Protein AF-A0A3D3DJQ2-F1 (afdb_monomer)

Mean predicted aligned error: 5.31 Å

Sequence (78 aa):
NVSIHLAVSEEGSEATDAVGDLPLHQGFVHEVAERLGDGMFENRLAFLGGPPAMLTGSLALLLGAGLPVTDIRYDRFG

Foldseek 3Di:
DDADEAEDEPPDDPDDCDDVPHGYHYDAPLVVQPVVDQPPLPPAQEEEEDEPVNCVSNVVSCVVSVNDPVSYHYDHPD

pLDDT: mean 86.3, std 11.3, range [54.31, 97.12]

Radius of gyration: 13.35 Å; Cα contacts (8 Å, |Δi|>4): 86; chains: 1; bounding box: 30×31×32 Å

Nearest PDB structures (foldseek):
  7c3a-assembly2_B  TM=7.818E-01  e=5.478E-04  Janthinobacterium sp. J3
  7qu0-assembly1_A  TM=8.816E-01  e=1.2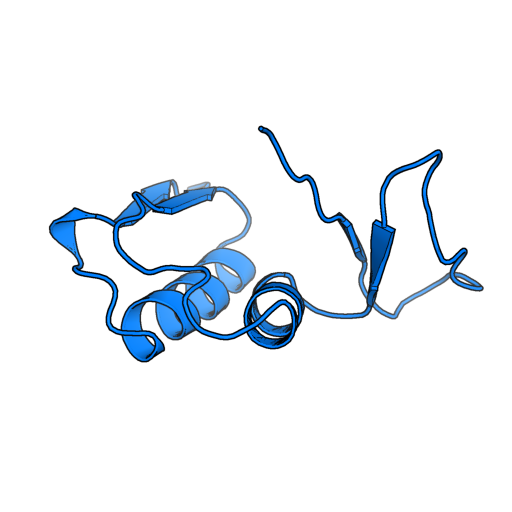84E-02  Klebsiella pneumoniae
  7c3a-assembly3_C  TM=7.878E-01  e=7.505E-03  Janthinobacterium sp. J3
  8a1v-assembly1_F  TM=8.574E-01  e=2.054E-02  Vibrio cholerae
  6nfe-assembly1_B  TM=3.554E-01  e=2.756E+00  Legionella pneumophila

Solvent-accessible surface area (backbone atoms only — not comparable to full-atom values): 4996 Å² total; per-residue (Å²): 140,86,89,70,78,44,60,40,67,81,85,81,66,89,76,61,69,43,63,83,94,35,50,45,39,76,37,54,63,44,63,45,54,60,72,77,38,89,68,73,61,63,100,50,76,46,79,46,75,49,56,69,72,57,50,52,49,38,50,52,49,43,50,73,72,64,46,56,70,92,37,54,45,75,50,67,83,125

Structure (mmCIF, N/CA/C/O backbone):
data_AF-A0A3D3DJQ2-F1
#
_entry.id   AF-A0A3D3DJQ2-F1
#
loop_
_atom_site.group_PDB
_atom_site.id
_atom_site.type_symbol
_atom_site.label_atom_id
_atom_site.label_alt_id
_atom_site.label_comp_id
_atom_site.label_asym_id
_atom_site.label_entity_id
_atom_site.label_seq_id
_atom_site.pdbx_PDB_ins_code
_atom_site.Cartn_x
_atom_site.Cartn_y
_atom_site.Cartn_z
_atom_site.occupancy
_atom_site.B_iso_or_equiv
_atom_site.auth_seq_id
_atom_site.auth_comp_id
_atom_site.auth_asym_id
_atom_site.auth_atom_id
_atom_site.pdbx_PDB_model_num
ATOM 1 N N . ASN A 1 1 ? -17.304 4.201 -5.651 1.00 71.88 1 ASN A N 1
ATOM 2 C CA . ASN A 1 1 ? -16.267 5.131 -6.132 1.00 71.88 1 ASN A CA 1
ATOM 3 C C . ASN A 1 1 ? -14.968 4.345 -6.185 1.00 71.88 1 ASN A C 1
ATOM 5 O O . ASN A 1 1 ? -14.606 3.790 -5.155 1.00 71.88 1 ASN A O 1
ATOM 9 N N . VAL A 1 2 ? -14.375 4.173 -7.365 1.00 82.38 2 VAL A N 1
ATOM 10 C CA . VAL A 1 2 ? -13.147 3.386 -7.565 1.00 82.38 2 VAL A CA 1
ATOM 11 C C . VAL A 1 2 ? -12.082 4.356 -8.053 1.00 82.38 2 VAL A C 1
ATOM 13 O O . VAL A 1 2 ? -12.284 4.994 -9.082 1.00 82.38 2 VAL A O 1
ATOM 16 N N . SER A 1 3 ? -10.987 4.484 -7.309 1.00 88.44 3 SER A N 1
ATOM 17 C CA . SER A 1 3 ? -9.801 5.225 -7.732 1.00 88.44 3 SER A CA 1
ATOM 18 C C . SER A 1 3 ? -8.733 4.241 -8.192 1.00 88.44 3 SER A C 1
ATOM 20 O O . SER A 1 3 ? -8.532 3.192 -7.580 1.00 88.44 3 SER A O 1
ATOM 22 N N . ILE A 1 4 ? -8.068 4.567 -9.295 1.00 90.94 4 ILE A N 1
ATOM 23 C CA . ILE A 1 4 ? -6.987 3.765 -9.864 1.00 90.94 4 ILE A CA 1
ATOM 24 C C . ILE A 1 4 ? -5.783 4.688 -10.002 1.00 90.94 4 ILE A C 1
ATOM 26 O O . ILE A 1 4 ? -5.894 5.772 -10.568 1.00 90.94 4 ILE A O 1
ATOM 30 N N . HIS A 1 5 ? -4.647 4.248 -9.471 1.00 91.31 5 HIS A N 1
ATOM 31 C CA . HIS A 1 5 ? -3.378 4.959 -9.541 1.00 91.31 5 HIS A CA 1
ATOM 32 C C . HIS A 1 5 ? -2.363 4.037 -10.202 1.00 91.31 5 HIS A C 1
ATOM 34 O O . HIS A 1 5 ? -2.247 2.872 -9.821 1.00 91.31 5 HIS A O 1
ATOM 40 N N . LEU A 1 6 ? -1.654 4.549 -11.203 1.00 91.38 6 LEU A N 1
ATOM 41 C CA . LEU A 1 6 ? -0.628 3.798 -11.914 1.00 91.38 6 LEU A CA 1
ATOM 42 C C . LEU A 1 6 ? 0.741 4.293 -11.460 1.00 91.38 6 LEU A C 1
ATOM 44 O O . LEU A 1 6 ? 0.998 5.489 -11.514 1.00 91.38 6 LEU A O 1
ATOM 48 N N . ALA A 1 7 ? 1.606 3.386 -11.015 1.00 90.56 7 ALA A N 1
ATOM 49 C CA . ALA A 1 7 ? 2.988 3.697 -10.667 1.00 90.56 7 ALA A CA 1
ATOM 50 C C . ALA A 1 7 ? 3.925 3.095 -11.717 1.00 90.56 7 ALA A C 1
ATOM 52 O O . ALA A 1 7 ? 3.767 1.927 -12.081 1.00 90.56 7 ALA A O 1
ATOM 53 N N . VAL A 1 8 ? 4.893 3.877 -12.187 1.00 87.75 8 VAL A N 1
ATOM 54 C CA . VAL A 1 8 ? 5.926 3.435 -13.131 1.00 87.75 8 VAL A CA 1
ATOM 55 C C . VAL A 1 8 ? 7.316 3.730 -12.577 1.00 87.75 8 VAL A C 1
ATOM 57 O O . VAL A 1 8 ? 7.527 4.713 -11.868 1.00 87.75 8 VAL A 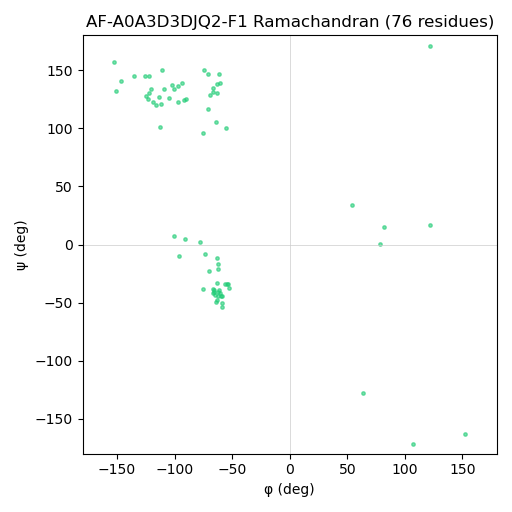O 1
ATOM 60 N N . SER A 1 9 ? 8.265 2.842 -12.877 1.00 71.94 9 SER A N 1
ATOM 61 C CA . SER A 1 9 ? 9.670 3.018 -12.511 1.00 71.94 9 SER A CA 1
ATOM 62 C C . SER A 1 9 ? 10.317 4.131 -13.335 1.00 71.94 9 SER A C 1
ATOM 64 O O . SER A 1 9 ? 10.017 4.266 -14.519 1.00 71.94 9 SER A O 1
ATOM 66 N N . GLU A 1 10 ? 11.266 4.849 -12.734 1.00 64.69 10 GLU A N 1
ATOM 67 C CA . GLU A 1 10 ? 11.989 5.969 -13.363 1.00 64.69 10 GLU A CA 1
ATOM 68 C C . GLU A 1 10 ? 12.813 5.571 -14.606 1.00 64.69 10 GLU A C 1
ATOM 70 O O . GLU A 1 10 ? 13.185 6.427 -15.410 1.00 64.69 10 GLU A O 1
ATOM 75 N N . GLU A 1 11 ? 13.095 4.280 -14.810 1.00 59.44 11 GLU A N 1
ATOM 76 C CA . GLU A 1 11 ? 13.831 3.808 -15.983 1.00 59.44 11 GLU A CA 1
ATOM 77 C C . GLU A 1 11 ? 12.950 3.805 -17.248 1.00 59.44 11 GLU A C 1
ATOM 79 O O . GLU A 1 11 ? 12.260 2.831 -17.546 1.00 59.44 11 GLU A O 1
ATOM 84 N N . GLY A 1 12 ? 13.031 4.880 -18.043 1.00 55.56 12 GLY A N 1
ATOM 85 C CA . GLY A 1 12 ? 12.932 4.751 -19.503 1.00 55.56 12 GLY A CA 1
ATOM 86 C C . GLY A 1 12 ? 11.837 5.503 -20.266 1.00 55.56 12 GLY A C 1
ATOM 87 O O . GLY A 1 12 ? 11.617 5.162 -21.425 1.00 55.56 12 GLY A O 1
ATOM 88 N N . SER A 1 13 ? 11.175 6.527 -19.724 1.00 54.31 13 SER A N 1
ATOM 89 C CA . SER A 1 13 ? 10.254 7.338 -20.542 1.00 54.31 13 SER A CA 1
ATOM 90 C C . SER A 1 13 ? 10.233 8.797 -20.116 1.00 54.31 13 SER A C 1
ATOM 92 O O . SER A 1 13 ? 10.191 9.093 -18.925 1.00 54.31 13 SER A O 1
ATOM 94 N N . GLU A 1 14 ? 10.172 9.708 -21.092 1.00 61.03 14 GLU A N 1
ATOM 95 C CA . GLU A 1 14 ? 9.563 11.025 -20.891 1.00 61.03 14 GLU A CA 1
ATOM 96 C C . GLU A 1 14 ? 8.137 10.761 -20.395 1.00 61.03 14 GLU A C 1
ATOM 98 O O . GLU A 1 14 ? 7.280 10.286 -21.143 1.00 61.03 14 GLU A O 1
ATOM 103 N N . ALA A 1 15 ? 7.930 10.869 -19.086 1.00 59.81 15 ALA A N 1
ATOM 104 C CA . ALA A 1 15 ? 6.706 10.413 -18.458 1.00 59.81 15 ALA A CA 1
ATOM 105 C C . ALA A 1 15 ? 5.554 11.343 -18.837 1.00 59.81 15 ALA A C 1
ATOM 107 O O . ALA A 1 15 ? 5.554 12.522 -18.497 1.00 59.81 15 ALA A O 1
ATOM 108 N N . THR A 1 16 ? 4.558 10.809 -19.534 1.00 66.44 16 THR A N 1
ATOM 109 C CA . THR A 1 16 ? 3.249 11.450 -19.637 1.00 66.44 16 THR A CA 1
ATOM 110 C C . THR A 1 16 ? 2.590 11.446 -18.258 1.00 66.44 16 THR A C 1
ATOM 112 O O . THR A 1 16 ? 2.563 10.402 -17.614 1.00 66.44 16 THR A O 1
ATOM 115 N N . ASP A 1 17 ? 1.999 12.559 -17.822 1.00 72.06 17 ASP A N 1
ATOM 116 C CA . ASP A 1 17 ? 1.353 12.660 -16.497 1.00 72.06 17 ASP A CA 1
ATOM 117 C C . ASP A 1 17 ? 0.137 11.720 -16.319 1.00 72.06 17 ASP A C 1
ATOM 119 O O . ASP A 1 17 ? -0.374 11.536 -15.211 1.00 72.06 17 ASP A O 1
ATOM 123 N N . ALA A 1 18 ? -0.346 11.108 -17.406 1.00 79.75 18 ALA A N 1
ATOM 124 C CA . ALA A 1 18 ? -1.488 10.204 -17.398 1.00 79.75 18 ALA A CA 1
ATOM 125 C C . ALA A 1 18 ? -1.434 9.158 -18.524 1.00 79.75 18 ALA A C 1
ATOM 127 O O . ALA A 1 18 ? -0.828 9.374 -19.575 1.00 79.75 18 ALA A O 1
ATOM 128 N N . VAL A 1 19 ? -2.137 8.042 -18.316 1.00 82.62 19 VAL A N 1
ATOM 129 C CA . VAL A 1 19 ? -2.493 7.066 -19.359 1.00 82.62 19 VAL A CA 1
ATOM 130 C C . VAL A 1 19 ? -4.010 7.114 -19.542 1.00 82.62 19 VAL A C 1
ATOM 132 O O . VAL A 1 19 ? -4.763 6.581 -18.727 1.00 82.62 19 VAL A O 1
ATOM 135 N N . GLY A 1 20 ? -4.471 7.794 -20.595 1.00 86.69 20 GLY A N 1
ATOM 136 C CA . GLY A 1 20 ? -5.881 8.184 -20.706 1.00 86.69 20 GLY A CA 1
ATOM 137 C C . GLY A 1 20 ? -6.254 9.152 -19.579 1.00 86.69 20 GLY A C 1
ATOM 138 O O . GLY A 1 20 ? -5.536 10.121 -19.353 1.00 86.69 20 GLY A O 1
ATOM 139 N N . ASP A 1 21 ? -7.324 8.851 -18.841 1.00 87.38 21 ASP A N 1
ATOM 140 C CA . ASP A 1 21 ? -7.754 9.635 -17.670 1.00 87.38 21 ASP A CA 1
ATOM 141 C C . ASP A 1 21 ? -7.138 9.134 -16.346 1.00 87.38 21 ASP A C 1
ATOM 143 O O . ASP A 1 21 ? -7.508 9.595 -15.264 1.00 87.38 21 ASP A O 1
ATOM 147 N N . LEU A 1 22 ? -6.230 8.150 -16.399 1.00 88.62 22 LEU A N 1
ATOM 148 C CA . LEU A 1 22 ? -5.620 7.562 -15.208 1.00 88.62 22 LEU A CA 1
ATOM 149 C C . LEU A 1 22 ? -4.345 8.316 -14.820 1.00 88.62 22 LEU A C 1
ATOM 151 O O . LEU A 1 22 ? -3.431 8.396 -15.645 1.00 88.62 22 LEU A O 1
ATOM 155 N N . PRO A 1 23 ? -4.235 8.807 -13.572 1.00 88.19 23 PRO A N 1
ATOM 156 C CA . PRO A 1 23 ? -3.045 9.510 -13.120 1.00 88.19 23 PRO A CA 1
ATOM 157 C C . PRO A 1 23 ? -1.847 8.559 -13.064 1.00 88.19 23 PRO A C 1
ATOM 159 O O . PRO A 1 23 ? -1.933 7.465 -12.485 1.00 88.19 23 PRO A O 1
ATOM 162 N N . LEU A 1 24 ? -0.731 9.004 -13.641 1.00 90.38 24 LEU A N 1
ATOM 163 C CA . LEU A 1 24 ? 0.539 8.293 -13.624 1.00 90.38 24 LEU A CA 1
ATOM 164 C C . LEU A 1 24 ? 1.460 8.890 -12.558 1.00 90.38 24 LEU A C 1
ATOM 166 O O . LEU A 1 24 ? 1.615 10.103 -12.452 1.00 90.38 24 LEU A O 1
ATOM 170 N N . HIS A 1 25 ? 2.085 8.024 -11.770 1.00 90.50 25 HIS A N 1
ATOM 171 C CA . HIS A 1 25 ? 2.984 8.385 -10.681 1.00 90.50 25 HIS A CA 1
ATOM 172 C C . HIS A 1 25 ? 4.354 7.755 -10.912 1.00 90.50 25 HIS A C 1
ATOM 174 O O . HIS A 1 25 ? 4.447 6.627 -11.397 1.00 90.50 25 HIS A O 1
ATOM 180 N N . GLN A 1 26 ? 5.411 8.463 -10.523 1.00 88.81 26 GLN A N 1
ATOM 181 C CA . GLN A 1 26 ? 6.784 7.963 -10.602 1.00 88.81 26 GLN A CA 1
ATOM 182 C C . GLN A 1 26 ? 7.223 7.317 -9.288 1.00 88.81 26 GLN A C 1
ATOM 184 O O . GLN A 1 26 ? 6.952 7.852 -8.210 1.00 88.81 26 GLN A O 1
ATOM 189 N N . GLY A 1 27 ? 7.937 6.199 -9.384 1.00 90.06 27 GLY A N 1
ATOM 190 C CA . GLY A 1 27 ? 8.522 5.484 -8.249 1.00 90.06 27 GLY A CA 1
ATOM 191 C C . GLY A 1 27 ? 7.806 4.178 -7.914 1.00 90.06 27 GLY A C 1
ATOM 192 O O . GLY A 1 27 ? 6.937 3.697 -8.647 1.00 90.06 27 GLY A O 1
ATOM 193 N N . PHE A 1 28 ? 8.188 3.569 -6.794 1.00 91.62 28 PHE A N 1
ATOM 194 C CA . PHE A 1 28 ? 7.618 2.297 -6.376 1.00 91.62 28 PHE A CA 1
ATOM 195 C C . PHE A 1 28 ? 6.196 2.470 -5.836 1.00 91.62 28 PHE A C 1
ATOM 197 O O . PHE A 1 28 ? 5.840 3.478 -5.231 1.00 91.62 28 PHE A O 1
ATOM 204 N N . VAL A 1 29 ? 5.370 1.432 -6.000 1.00 92.62 29 VAL A N 1
ATOM 205 C CA . VAL A 1 29 ? 3.948 1.454 -5.609 1.00 92.62 29 VAL A CA 1
ATOM 206 C C . VAL A 1 29 ? 3.706 1.871 -4.154 1.00 92.62 29 VAL A C 1
ATOM 208 O O . VAL A 1 29 ? 2.706 2.521 -3.875 1.00 92.62 29 VAL A O 1
ATOM 211 N N . HIS A 1 30 ? 4.604 1.521 -3.229 1.00 93.00 30 HIS A N 1
ATOM 212 C CA . HIS A 1 30 ? 4.471 1.878 -1.817 1.00 93.00 30 HIS A CA 1
ATOM 213 C C . HIS A 1 30 ? 4.813 3.356 -1.568 1.00 93.00 30 HIS A C 1
ATOM 215 O O . HIS A 1 30 ? 4.089 4.025 -0.845 1.00 93.00 30 HIS A O 1
ATOM 221 N N . GLU A 1 31 ? 5.819 3.908 -2.242 1.00 93.12 31 GLU A N 1
ATOM 222 C CA . GLU A 1 31 ? 6.151 5.341 -2.172 1.00 93.12 31 GLU A CA 1
ATOM 223 C C . GLU A 1 31 ? 5.046 6.201 -2.802 1.00 93.12 31 GLU A C 1
ATOM 225 O O . GLU A 1 31 ? 4.702 7.284 -2.329 1.00 93.12 31 GLU A O 1
ATOM 230 N N . VAL A 1 32 ? 4.457 5.719 -3.901 1.00 92.56 32 VAL A N 1
ATOM 231 C CA . VAL A 1 32 ? 3.291 6.355 -4.522 1.00 92.56 32 VAL A CA 1
ATOM 232 C C . VAL A 1 32 ? 2.094 6.321 -3.575 1.00 92.56 32 VAL A C 1
ATOM 234 O O . VAL A 1 32 ? 1.482 7.361 -3.352 1.00 92.56 32 VAL A O 1
ATOM 237 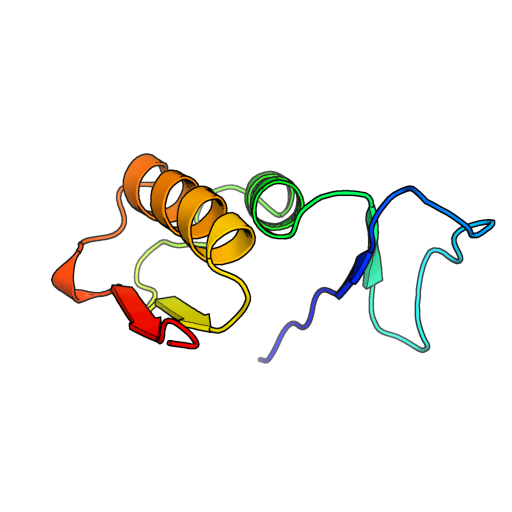N N . ALA A 1 33 ? 1.775 5.164 -2.991 1.00 92.50 33 ALA A N 1
ATOM 238 C CA . ALA A 1 33 ? 0.650 5.030 -2.069 1.00 92.50 33 ALA A CA 1
ATOM 239 C C . ALA A 1 33 ? 0.807 5.906 -0.814 1.00 92.50 33 ALA A C 1
ATOM 241 O O . ALA A 1 33 ? -0.162 6.528 -0.396 1.00 92.50 33 ALA A O 1
ATOM 242 N N . GLU A 1 34 ? 2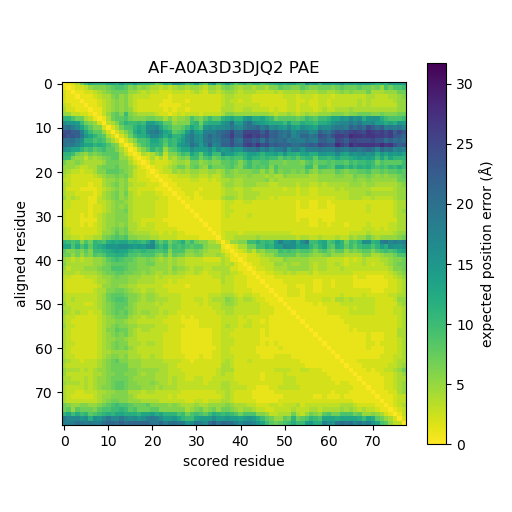.017 6.016 -0.262 1.00 92.19 34 GLU A N 1
ATOM 243 C CA . GLU A 1 34 ? 2.319 6.905 0.867 1.00 92.19 34 GLU A CA 1
ATOM 244 C C . GLU A 1 34 ? 2.027 8.379 0.539 1.00 92.19 34 GLU A C 1
ATOM 246 O O . GLU A 1 34 ? 1.379 9.079 1.314 1.00 92.19 34 GLU A O 1
ATOM 251 N N . ARG A 1 35 ? 2.430 8.851 -0.650 1.00 91.25 35 ARG A N 1
ATOM 252 C CA . ARG A 1 35 ? 2.202 10.242 -1.085 1.00 91.25 35 ARG A CA 1
ATOM 253 C C . ARG A 1 35 ? 0.740 10.572 -1.380 1.00 91.25 35 ARG A C 1
ATOM 255 O O . ARG A 1 35 ? 0.372 11.744 -1.350 1.00 91.25 35 ARG A O 1
ATOM 262 N N . LEU A 1 36 ? -0.086 9.571 -1.686 1.00 87.38 36 LEU A N 1
ATOM 263 C CA . LEU A 1 36 ? -1.506 9.766 -1.996 1.00 87.38 36 LEU A CA 1
ATOM 264 C C . LEU A 1 36 ? -2.366 10.096 -0.764 1.00 87.38 36 LEU A C 1
ATOM 266 O O . LEU A 1 36 ? -3.505 10.532 -0.938 1.00 87.38 36 LEU A O 1
ATOM 270 N N . GLY A 1 37 ? -1.806 10.005 0.446 1.00 69.38 37 GLY A N 1
ATOM 271 C CA . GLY A 1 37 ? -2.216 10.849 1.567 1.00 69.38 37 GLY A CA 1
ATOM 272 C C . GLY A 1 37 ? -2.705 10.139 2.828 1.00 69.38 37 GLY A C 1
ATOM 273 O O . GLY A 1 37 ? -2.947 8.930 2.873 1.00 69.38 37 GLY A O 1
ATOM 274 N N . ASP A 1 38 ? -2.871 10.965 3.863 1.00 67.81 38 ASP A N 1
ATOM 275 C CA . ASP A 1 38 ? -3.297 10.576 5.205 1.00 67.81 38 ASP A CA 1
ATOM 276 C C . ASP A 1 38 ? -4.709 9.978 5.214 1.00 67.81 38 ASP A C 1
ATOM 278 O O . ASP A 1 38 ? -5.630 10.454 4.546 1.00 67.81 38 ASP A O 1
ATOM 282 N N . GLY A 1 39 ? -4.881 8.905 5.986 1.00 74.44 39 GLY A N 1
ATOM 283 C CA . GLY A 1 39 ? -6.156 8.200 6.124 1.00 74.44 39 GLY A CA 1
ATOM 284 C C . GLY A 1 39 ? -6.505 7.263 4.961 1.00 74.44 39 GLY A C 1
ATOM 285 O O . GLY A 1 39 ? -7.537 6.594 5.016 1.00 74.44 39 GLY A O 1
ATOM 286 N N . MET A 1 40 ? -5.658 7.142 3.925 1.00 81.44 40 MET A N 1
ATOM 287 C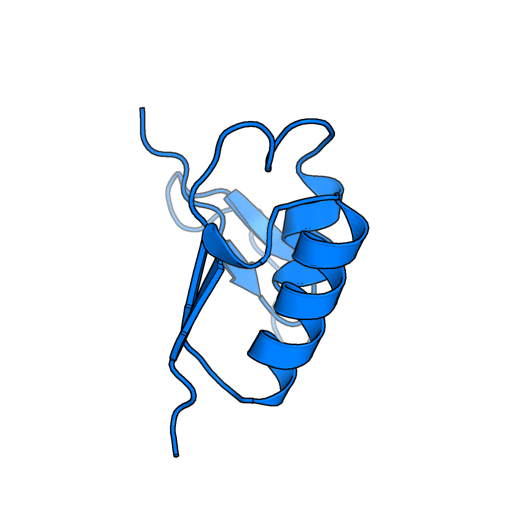 CA . MET A 1 40 ? -5.910 6.257 2.774 1.00 81.44 40 MET A CA 1
ATOM 288 C C . MET A 1 40 ? -6.183 4.804 3.194 1.00 81.44 40 MET A C 1
ATOM 290 O O . MET A 1 40 ? -6.994 4.114 2.568 1.00 81.44 40 MET A O 1
ATOM 294 N N . PHE A 1 41 ? -5.534 4.357 4.268 1.00 87.06 41 PHE A N 1
ATOM 295 C CA . PHE A 1 41 ? -5.624 2.990 4.770 1.00 87.06 41 PHE A CA 1
ATOM 296 C C . PHE A 1 41 ? -6.644 2.820 5.907 1.00 87.06 41 PHE A C 1
ATOM 298 O O . PHE A 1 41 ? -6.980 1.692 6.252 1.00 87.06 41 PHE A O 1
ATOM 305 N N . GLU A 1 42 ? -7.203 3.896 6.466 1.00 87.88 42 GLU A N 1
ATOM 306 C CA . GLU A 1 42 ? -8.141 3.796 7.588 1.00 87.88 42 GLU A CA 1
ATOM 307 C C . GLU A 1 42 ? -9.418 3.039 7.206 1.00 87.88 42 GLU A C 1
ATOM 309 O O . GLU A 1 42 ? -10.076 3.33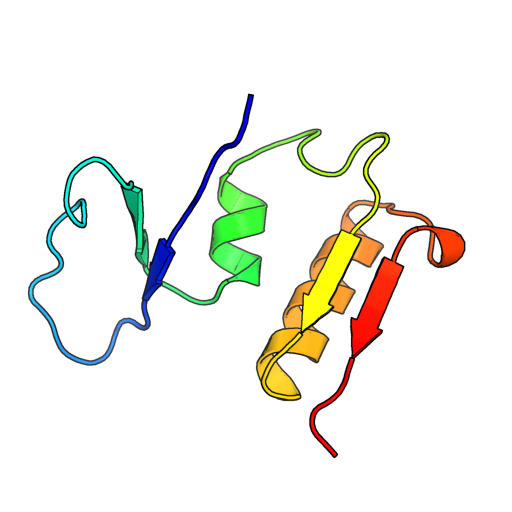7 6.206 1.00 87.88 42 GLU A O 1
ATOM 314 N N . ASN A 1 43 ? -9.793 2.063 8.040 1.00 88.44 43 ASN A N 1
ATOM 315 C CA . ASN A 1 43 ? -10.969 1.213 7.836 1.00 88.44 43 ASN A CA 1
ATOM 316 C C . ASN A 1 43 ? -10.987 0.523 6.455 1.00 88.44 43 ASN A C 1
ATOM 318 O O . ASN A 1 43 ? -12.050 0.345 5.850 1.00 88.44 43 ASN A O 1
ATOM 322 N N . ARG A 1 44 ? -9.810 0.154 5.930 1.00 90.56 44 ARG A N 1
ATOM 323 C CA . ARG A 1 44 ? -9.664 -0.556 4.653 1.00 90.56 44 ARG A CA 1
ATOM 324 C C . ARG A 1 44 ? -9.185 -1.9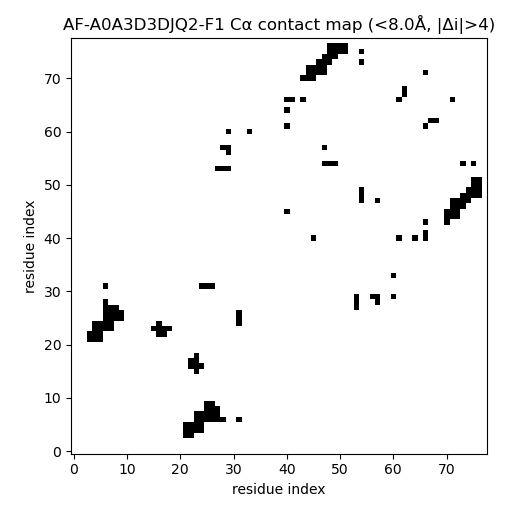85 4.848 1.00 90.56 44 ARG A C 1
ATOM 326 O O . ARG A 1 44 ? -8.410 -2.288 5.743 1.00 90.56 44 ARG A O 1
ATOM 333 N N . LEU A 1 45 ? -9.600 -2.835 3.914 1.00 95.25 45 LEU A N 1
ATOM 334 C CA . LEU A 1 45 ? -9.013 -4.148 3.694 1.00 95.25 45 LEU A CA 1
ATOM 335 C C . LEU A 1 45 ? -7.994 -4.029 2.556 1.00 95.25 45 LEU A C 1
ATOM 337 O O . LEU A 1 45 ? -8.353 -3.604 1.454 1.00 95.25 45 LEU A O 1
ATOM 341 N N . ALA A 1 46 ? -6.742 -4.389 2.818 1.00 94.81 46 ALA A N 1
ATOM 342 C CA . ALA A 1 46 ? -5.666 -4.320 1.841 1.00 94.81 46 ALA A CA 1
ATOM 343 C C . ALA A 1 46 ? -5.438 -5.676 1.167 1.00 94.81 46 ALA A C 1
ATOM 345 O O . ALA A 1 46 ? -5.389 -6.721 1.819 1.00 94.81 46 ALA A O 1
ATOM 346 N N . PHE A 1 47 ? -5.251 -5.639 -0.150 1.00 95.19 47 PHE A N 1
ATOM 347 C CA . PHE A 1 47 ? -4.886 -6.793 -0.962 1.00 95.19 47 PHE A CA 1
ATOM 348 C C . PHE A 1 47 ? -3.592 -6.483 -1.701 1.00 95.19 47 PHE A C 1
ATOM 350 O O . PHE A 1 47 ? -3.511 -5.482 -2.410 1.00 95.19 47 PHE A O 1
ATOM 357 N N . LEU A 1 48 ? -2.592 -7.341 -1.542 1.00 94.81 48 LEU A N 1
ATOM 358 C CA . LEU A 1 48 ? -1.301 -7.215 -2.203 1.00 94.81 48 LEU A CA 1
ATOM 359 C C . LEU A 1 48 ? -1.040 -8.447 -3.071 1.00 94.81 48 LEU A C 1
ATOM 361 O O . LEU A 1 48 ? -1.195 -9.579 -2.624 1.00 94.81 48 LEU A O 1
ATOM 365 N N . GLY A 1 49 ? -0.600 -8.233 -4.304 1.00 93.62 49 GLY A N 1
ATOM 366 C CA . GLY A 1 49 ? -0.187 -9.308 -5.201 1.00 93.62 49 GLY A CA 1
ATOM 367 C C . GLY A 1 49 ? 0.867 -8.793 -6.164 1.00 93.62 49 GLY A C 1
ATOM 368 O O . GLY A 1 49 ? 0.703 -7.713 -6.726 1.00 93.62 49 GLY A O 1
ATOM 369 N N . GLY A 1 50 ? 1.962 -9.529 -6.326 1.00 91.56 50 GLY A N 1
ATOM 370 C CA . GLY A 1 50 ? 3.052 -9.125 -7.207 1.00 91.56 50 GLY A CA 1
ATOM 371 C C . GLY A 1 50 ? 4.418 -9.665 -6.782 1.00 91.56 50 GLY A C 1
ATOM 372 O O . GLY A 1 50 ? 4.500 -10.614 -5.998 1.00 91.56 50 GLY A O 1
ATOM 373 N N . PRO A 1 51 ? 5.510 -9.077 -7.303 1.00 91.62 51 PRO A N 1
ATOM 374 C CA . PRO A 1 51 ? 6.867 -9.527 -7.013 1.00 91.62 51 PRO A CA 1
ATOM 375 C C . PRO A 1 51 ? 7.223 -9.435 -5.516 1.00 91.62 51 PRO A C 1
ATOM 377 O O . PRO A 1 51 ? 6.816 -8.476 -4.855 1.00 91.62 51 PRO A O 1
ATOM 380 N N . PRO A 1 52 ? 8.056 -10.346 -4.970 1.00 91.81 52 PRO A N 1
ATOM 381 C CA . PRO A 1 52 ? 8.420 -10.348 -3.548 1.00 91.81 52 PRO A CA 1
ATOM 382 C C . PRO A 1 52 ? 8.970 -9.015 -3.010 1.00 91.81 52 PRO A C 1
ATOM 384 O O . PRO A 1 52 ? 8.642 -8.620 -1.889 1.00 91.81 52 PRO A O 1
ATOM 387 N N . ALA A 1 53 ? 9.767 -8.295 -3.808 1.00 90.75 53 ALA A N 1
ATOM 388 C CA . ALA A 1 53 ? 10.303 -6.985 -3.428 1.00 90.75 53 ALA A CA 1
ATOM 389 C C . ALA A 1 53 ? 9.194 -5.928 -3.283 1.00 90.75 53 ALA A C 1
ATOM 391 O O . ALA A 1 53 ? 9.180 -5.169 -2.316 1.00 90.75 53 ALA A O 1
ATOM 392 N N . MET A 1 54 ? 8.219 -5.940 -4.199 1.00 9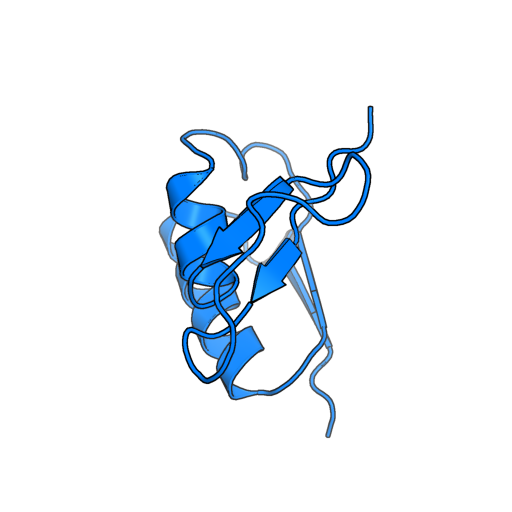2.94 54 MET A N 1
ATOM 393 C CA . MET A 1 54 ? 7.054 -5.057 -4.152 1.00 92.94 54 MET A CA 1
ATOM 394 C C . MET A 1 54 ? 6.214 -5.332 -2.901 1.00 92.94 54 MET A C 1
ATOM 396 O O . MET A 1 54 ? 5.881 -4.409 -2.163 1.00 92.94 54 MET A O 1
ATOM 400 N N . LEU A 1 55 ? 5.928 -6.610 -2.632 1.00 95.00 55 LEU A N 1
ATOM 401 C CA . LEU A 1 55 ? 5.146 -7.028 -1.469 1.00 95.00 55 LEU A CA 1
ATOM 402 C C . LEU A 1 55 ? 5.813 -6.617 -0.158 1.00 95.00 55 LEU A C 1
ATOM 404 O O . LEU A 1 55 ? 5.133 -6.134 0.738 1.00 95.00 55 LEU A O 1
ATOM 408 N N . THR A 1 56 ? 7.136 -6.767 -0.061 1.00 95.25 56 THR A N 1
ATOM 409 C CA . THR A 1 56 ? 7.902 -6.370 1.128 1.00 95.25 56 THR A CA 1
ATOM 410 C C . THR A 1 56 ? 7.732 -4.880 1.434 1.00 95.25 56 THR A C 1
ATOM 412 O O . THR A 1 56 ? 7.382 -4.530 2.560 1.00 95.25 56 THR A O 1
ATOM 415 N N . GLY A 1 57 ? 7.920 -4.008 0.435 1.00 95.19 57 GLY A N 1
ATOM 416 C CA . GLY A 1 57 ? 7.766 -2.559 0.610 1.00 95.19 57 GLY A CA 1
ATOM 417 C C . GLY A 1 57 ? 6.328 -2.150 0.938 1.00 95.19 57 GLY A C 1
ATOM 418 O O . GLY A 1 57 ? 6.092 -1.380 1.866 1.00 95.19 57 GLY A O 1
ATOM 419 N N . SER A 1 58 ? 5.345 -2.724 0.240 1.00 95.19 58 SER A N 1
ATOM 420 C CA . SER A 1 58 ? 3.930 -2.443 0.501 1.00 95.19 58 SER A CA 1
ATOM 421 C C . SER A 1 58 ? 3.467 -2.933 1.875 1.00 95.19 58 SER A C 1
ATOM 423 O O . SER A 1 58 ? 2.710 -2.233 2.539 1.00 95.19 58 SER A O 1
ATOM 425 N N . LEU A 1 59 ? 3.927 -4.100 2.336 1.00 95.69 59 LEU A N 1
ATOM 426 C CA . LEU A 1 59 ? 3.630 -4.588 3.686 1.00 95.69 59 LEU A CA 1
ATOM 427 C C . LEU A 1 59 ? 4.199 -3.650 4.752 1.00 95.69 59 LEU A C 1
ATOM 429 O O . LEU A 1 59 ? 3.493 -3.321 5.701 1.00 95.69 59 LEU A O 1
ATOM 433 N N . ALA A 1 60 ? 5.446 -3.199 4.583 1.00 95.88 60 ALA A N 1
ATOM 434 C CA . ALA A 1 60 ? 6.072 -2.261 5.510 1.00 95.88 60 ALA A CA 1
ATOM 435 C C . ALA A 1 60 ? 5.275 -0.952 5.615 1.00 95.88 60 ALA A C 1
ATOM 437 O O . ALA A 1 60 ? 5.009 -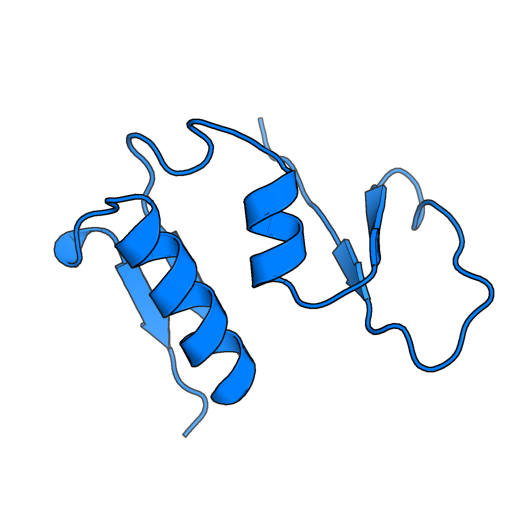0.498 6.727 1.00 95.88 60 ALA A O 1
ATOM 438 N N . LEU A 1 61 ? 4.824 -0.404 4.481 1.00 95.00 61 LEU A N 1
ATOM 439 C CA . LEU A 1 61 ? 3.967 0.781 4.451 1.00 95.00 61 LEU A CA 1
ATOM 440 C C . LEU A 1 61 ? 2.656 0.567 5.216 1.00 95.00 61 LEU A C 1
ATOM 442 O O . LEU A 1 61 ? 2.326 1.355 6.096 1.00 95.00 61 LEU A O 1
ATOM 446 N N . LEU A 1 62 ? 1.904 -0.491 4.894 1.00 94.88 62 LEU A N 1
ATOM 447 C CA . LEU A 1 62 ? 0.586 -0.728 5.495 1.00 94.88 62 LEU A CA 1
ATOM 448 C C . LEU A 1 62 ? 0.677 -0.935 7.010 1.00 94.88 62 LEU A C 1
ATOM 450 O O . LEU A 1 62 ? -0.144 -0.407 7.758 1.00 94.88 62 LEU A O 1
ATOM 454 N N . LEU A 1 63 ? 1.691 -1.674 7.465 1.00 94.38 63 LEU A N 1
ATOM 455 C CA . LEU A 1 63 ? 1.951 -1.869 8.890 1.00 94.38 63 LEU A CA 1
ATOM 456 C C . LEU A 1 63 ? 2.386 -0.561 9.565 1.00 94.38 63 LEU A C 1
ATOM 458 O O . LEU A 1 63 ? 1.921 -0.262 10.662 1.00 94.38 63 LEU A O 1
ATOM 462 N N . GLY A 1 64 ? 3.238 0.232 8.906 1.00 93.19 64 GLY A N 1
ATOM 463 C CA . GLY A 1 64 ? 3.665 1.551 9.383 1.00 93.19 64 GLY A CA 1
ATOM 464 C C . GLY A 1 64 ? 2.514 2.553 9.492 1.00 93.19 64 GLY A C 1
ATOM 465 O O . GLY A 1 64 ? 2.484 3.351 10.424 1.00 93.19 64 GLY A O 1
ATOM 466 N N . ALA A 1 65 ? 1.522 2.447 8.607 1.00 92.31 65 ALA A N 1
ATOM 467 C CA . ALA A 1 65 ? 0.285 3.221 8.650 1.00 92.31 65 ALA A CA 1
ATOM 468 C C . ALA A 1 65 ? -0.736 2.714 9.693 1.00 92.31 65 ALA A C 1
ATOM 470 O O . ALA A 1 65 ? -1.835 3.255 9.793 1.00 92.31 65 ALA A O 1
ATOM 471 N N . GLY A 1 66 ? -0.398 1.676 10.467 1.00 92.38 66 GLY A N 1
ATOM 472 C CA . GLY A 1 66 ? -1.236 1.156 11.549 1.00 92.38 66 GLY A CA 1
ATOM 473 C C . GLY A 1 66 ? -2.348 0.210 11.101 1.00 92.38 66 GLY A C 1
ATOM 474 O O . GLY A 1 66 ? -3.257 -0.070 11.885 1.00 92.38 66 GLY A O 1
ATOM 475 N N . LEU A 1 67 ? -2.296 -0.303 9.868 1.00 94.12 67 LEU A N 1
ATOM 476 C CA . LEU A 1 67 ? -3.314 -1.225 9.384 1.00 94.12 67 LEU A CA 1
ATOM 477 C C . LEU A 1 67 ? -3.209 -2.578 10.118 1.00 94.12 67 LEU A C 1
ATOM 479 O O . LEU A 1 67 ? -2.117 -3.159 10.167 1.00 94.12 67 LEU A O 1
ATOM 483 N N . PRO A 1 68 ? -4.307 -3.118 10.686 1.00 94.94 68 PRO A N 1
ATOM 484 C CA . PRO A 1 68 ? -4.263 -4.399 11.378 1.00 94.94 68 PRO A CA 1
ATOM 485 C C . PRO A 1 68 ? -3.826 -5.528 10.445 1.00 94.94 68 PRO A C 1
ATOM 487 O O . PRO A 1 68 ? -4.302 -5.640 9.319 1.00 94.94 68 PRO A O 1
ATOM 490 N N . VAL A 1 69 ? -2.980 -6.438 10.938 1.00 94.69 69 VAL A N 1
ATOM 491 C CA . VAL A 1 69 ? -2.515 -7.605 10.160 1.00 94.69 69 VAL A CA 1
ATOM 492 C C . VAL A 1 69 ? -3.688 -8.449 9.647 1.00 94.69 69 VAL A C 1
ATOM 494 O O . VAL A 1 69 ? -3.629 -8.987 8.546 1.00 94.69 69 VAL A O 1
ATOM 497 N N . THR A 1 70 ? -4.774 -8.540 10.421 1.00 96.25 70 THR A N 1
ATOM 498 C CA . THR A 1 70 ? -6.005 -9.253 10.040 1.00 96.25 70 THR A CA 1
ATOM 499 C C . THR A 1 70 ? -6.697 -8.663 8.812 1.00 96.25 70 THR A C 1
ATOM 501 O O . THR A 1 70 ? -7.452 -9.373 8.147 1.00 96.25 70 THR A O 1
ATOM 504 N N . ASP A 1 71 ? -6.407 -7.401 8.491 1.00 97.12 71 ASP A N 1
ATOM 505 C CA . ASP A 1 71 ? -6.978 -6.669 7.364 1.00 97.12 71 ASP A CA 1
ATOM 506 C C . ASP A 1 71 ? -6.032 -6.611 6.152 1.00 97.12 71 ASP A C 1
ATOM 508 O O . ASP A 1 71 ? -6.333 -5.959 5.152 1.00 97.12 71 ASP A O 1
ATOM 512 N N . ILE A 1 72 ? -4.903 -7.325 6.197 1.00 96.25 72 ILE A N 1
ATOM 513 C CA . ILE A 1 72 ? -3.949 -7.413 5.090 1.00 96.25 72 ILE A CA 1
ATOM 514 C C . ILE A 1 72 ? -3.957 -8.829 4.522 1.00 96.25 72 ILE A C 1
ATOM 516 O O . ILE A 1 72 ? -3.639 -9.808 5.194 1.00 96.25 72 ILE A O 1
ATOM 520 N N . ARG A 1 73 ? -4.277 -8.938 3.235 1.00 95.69 73 ARG A N 1
ATOM 521 C CA . ARG A 1 73 ? -4.208 -10.180 2.465 1.00 95.69 73 ARG A CA 1
ATOM 522 C C . ARG A 1 73 ? -3.133 -10.011 1.415 1.00 95.69 73 ARG A C 1
ATOM 524 O O . ARG A 1 73 ? -3.164 -9.046 0.658 1.00 95.69 73 ARG A O 1
ATOM 531 N N . TYR A 1 74 ? -2.188 -10.933 1.353 1.00 92.31 74 TYR A N 1
ATOM 532 C CA . TYR A 1 74 ? -1.161 -10.886 0.326 1.00 92.31 74 TYR A CA 1
ATOM 533 C C . TYR A 1 74 ? -0.937 -12.262 -0.277 1.00 92.31 74 TYR A C 1
ATOM 535 O O . TYR A 1 74 ? -1.022 -13.273 0.420 1.00 92.31 74 TYR A O 1
ATOM 543 N N . ASP A 1 75 ? -0.649 -12.273 -1.571 1.00 90.31 75 ASP A N 1
ATOM 544 C CA . ASP A 1 75 ? -0.271 -13.464 -2.314 1.00 90.31 75 ASP A CA 1
ATOM 545 C C . ASP A 1 75 ? 1.134 -13.273 -2.883 1.00 90.31 75 ASP A C 1
ATOM 547 O O . ASP A 1 75 ? 1.412 -12.298 -3.588 1.00 90.31 75 ASP A O 1
ATOM 551 N N . ARG A 1 76 ? 2.039 -14.185 -2.523 1.00 78.81 76 ARG A N 1
ATOM 552 C CA . ARG A 1 76 ? 3.397 -14.209 -3.063 1.00 78.81 76 ARG A CA 1
ATOM 553 C C . ARG A 1 76 ? 3.382 -15.110 -4.282 1.00 78.81 76 ARG A C 1
ATOM 555 O O . ARG A 1 76 ? 3.051 -16.281 -4.169 1.00 78.81 76 ARG A O 1
ATOM 562 N N . PHE A 1 77 ? 3.818 -14.588 -5.423 1.00 68.50 77 PHE A N 1
ATOM 563 C CA . PHE A 1 77 ? 4.158 -15.448 -6.550 1.00 68.50 77 PHE A CA 1
ATOM 564 C C . PHE A 1 77 ? 5.357 -16.324 -6.152 1.00 68.50 77 PHE A C 1
ATOM 566 O O . PHE A 1 77 ? 6.476 -15.817 -6.040 1.00 68.50 77 PHE A O 1
ATOM 573 N N . GLY A 1 78 ? 5.101 -17.608 -5.880 1.00 59.34 78 GLY A N 1
ATOM 574 C CA . GLY A 1 78 ? 6.094 -18.585 -5.418 1.00 59.34 78 GLY A CA 1
ATOM 575 C C . GLY A 1 78 ? 5.484 -19.702 -4.589 1.00 59.34 78 GLY A C 1
ATOM 576 O O . GLY A 1 78 ? 5.310 -19.479 -3.371 1.00 59.34 78 GLY A O 1
#

Secondary structure (DSSP, 8-state):
-----EEE-SSS----SEETTEEEEES-HHHHHHHT-TTTTTT--EEEEE-HHHHHHHHHHHHHTT--GGGEEEEE--